Protein AF-A0A6C0L5I6-F1 (afdb_monomer_lite)

pLDDT: mean 78.49, std 14.62, range [40.97, 95.94]

Structure (mmCIF, N/CA/C/O backbone):
data_AF-A0A6C0L5I6-F1
#
_entry.id   AF-A0A6C0L5I6-F1
#
loop_
_atom_site.group_PDB
_atom_site.id
_atom_site.type_symbol
_atom_site.label_atom_id
_atom_site.label_alt_id
_atom_site.label_comp_id
_atom_site.label_asym_id
_atom_site.label_entity_id
_atom_site.label_seq_id
_atom_site.pdbx_PDB_ins_code
_atom_site.Cartn_x
_atom_site.Cartn_y
_atom_site.Cartn_z
_atom_site.occupancy
_atom_site.B_iso_or_equiv
_atom_site.auth_seq_id
_atom_site.auth_comp_id
_atom_site.auth_asym_id
_atom_site.auth_atom_id
_atom_site.pdbx_PDB_model_num
ATOM 1 N N . MET A 1 1 ? -29.945 -11.644 37.755 1.00 52.50 1 MET A N 1
ATOM 2 C CA . MET A 1 1 ? -31.156 -10.795 37.799 1.00 52.50 1 MET A CA 1
ATOM 3 C C . MET A 1 1 ? -31.645 -10.655 36.370 1.00 52.50 1 MET A C 1
ATOM 5 O O . MET A 1 1 ? -30.795 -10.600 35.493 1.00 52.50 1 MET A O 1
ATOM 9 N N . SER A 1 2 ? -32.953 -10.769 36.115 1.00 67.75 2 SER A N 1
ATOM 10 C CA . SER A 1 2 ? -33.465 -10.783 34.739 1.00 67.75 2 SER A CA 1
ATOM 11 C C . SER A 1 2 ? -33.362 -9.397 34.100 1.00 67.75 2 SER A C 1
ATOM 13 O O . SER A 1 2 ? -33.550 -8.386 34.772 1.00 67.75 2 SER A O 1
ATOM 15 N N . GLU A 1 3 ? -33.118 -9.370 32.792 1.00 65.00 3 GLU A N 1
ATOM 16 C CA . GLU A 1 3 ? -33.099 -8.178 31.926 1.00 65.00 3 GLU A CA 1
ATOM 17 C C . GLU A 1 3 ? -34.337 -7.281 32.127 1.00 65.00 3 GLU A C 1
ATOM 19 O O . GLU A 1 3 ? -34.263 -6.058 32.077 1.00 65.00 3 GLU A O 1
ATOM 24 N N . VAL A 1 4 ? -35.475 -7.899 32.458 1.00 64.62 4 VAL A N 1
ATOM 25 C CA . VAL A 1 4 ? -36.751 -7.232 32.749 1.00 64.62 4 VAL A CA 1
ATOM 26 C C . VAL A 1 4 ? -36.692 -6.394 34.031 1.00 64.62 4 VAL A C 1
ATOM 28 O O . VAL A 1 4 ? -37.271 -5.310 34.078 1.00 64.62 4 VAL A O 1
ATOM 31 N N . MET A 1 5 ? -35.990 -6.859 35.071 1.00 60.91 5 MET A N 1
ATOM 32 C CA . MET A 1 5 ? -35.799 -6.068 36.292 1.00 60.91 5 MET A CA 1
ATOM 33 C C . MET A 1 5 ? -34.830 -4.908 36.069 1.00 60.91 5 MET A C 1
ATOM 35 O O . MET A 1 5 ? -35.069 -3.818 36.582 1.00 60.91 5 MET A O 1
ATOM 39 N N . ASP A 1 6 ? -33.793 -5.103 35.257 1.00 63.41 6 ASP A N 1
ATOM 40 C CA . ASP A 1 6 ? -32.852 -4.034 34.917 1.00 63.41 6 ASP A CA 1
ATOM 41 C C . ASP A 1 6 ? -33.535 -2.916 34.110 1.00 63.41 6 ASP A C 1
ATOM 43 O O . ASP A 1 6 ? -33.369 -1.736 34.424 1.00 63.41 6 ASP A O 1
ATOM 47 N N . GLN A 1 7 ? -34.369 -3.276 33.128 1.00 66.88 7 GLN A N 1
ATOM 48 C CA . GLN A 1 7 ? -35.156 -2.328 32.331 1.00 66.88 7 GLN A CA 1
ATOM 49 C C . GLN A 1 7 ? -36.139 -1.527 33.204 1.00 66.88 7 GLN A C 1
ATOM 51 O O . GLN A 1 7 ? -36.310 -0.321 33.020 1.00 66.88 7 GLN A O 1
ATOM 56 N N . ALA A 1 8 ? -36.769 -2.190 34.181 1.00 65.44 8 ALA A N 1
ATOM 57 C CA . ALA A 1 8 ? -37.710 -1.567 35.109 1.00 65.44 8 ALA A CA 1
ATOM 58 C C . ALA A 1 8 ? -37.029 -0.586 36.081 1.00 65.44 8 ALA A C 1
ATOM 60 O O . ALA A 1 8 ? -37.620 0.433 36.435 1.00 65.44 8 ALA A O 1
ATOM 61 N N . VAL A 1 9 ? -35.785 -0.860 36.489 1.00 65.56 9 VAL A N 1
ATOM 62 C CA . VAL A 1 9 ? -34.989 0.045 37.336 1.00 65.56 9 VAL A CA 1
ATOM 63 C C . VAL A 1 9 ? -34.511 1.273 36.553 1.00 65.56 9 VAL A C 1
ATOM 65 O O . VAL A 1 9 ? -34.502 2.370 37.106 1.00 65.56 9 VAL A O 1
ATOM 68 N N . ILE A 1 10 ? -34.177 1.118 35.267 1.00 69.56 10 ILE A N 1
ATOM 69 C CA . ILE A 1 10 ? -33.781 2.229 34.380 1.00 69.56 10 ILE A CA 1
ATOM 70 C C . ILE A 1 10 ? -34.978 3.124 34.016 1.00 69.56 10 ILE A C 1
ATOM 72 O O . ILE A 1 10 ? -34.831 4.339 33.925 1.00 69.56 10 ILE A O 1
ATOM 76 N N . GLY A 1 11 ? -36.165 2.541 33.822 1.00 71.50 11 GLY A N 1
ATOM 77 C CA . GLY A 1 11 ? -37.394 3.277 33.497 1.00 71.50 11 GLY A CA 1
ATOM 78 C C . GLY A 1 11 ? -38.124 3.884 34.700 1.00 71.50 11 GLY A C 1
ATOM 79 O O . GLY A 1 11 ? -39.122 4.582 34.516 1.00 71.50 11 GLY A O 1
ATOM 80 N N . MET A 1 12 ? -37.670 3.614 35.928 1.00 70.56 12 MET A N 1
ATOM 81 C CA . MET A 1 12 ? -38.301 4.136 37.139 1.00 70.56 12 MET A CA 1
ATOM 82 C C . MET A 1 12 ? -37.990 5.629 37.339 1.00 70.56 12 MET A C 1
ATOM 84 O O . MET A 1 12 ? -36.844 6.040 37.153 1.00 70.56 12 MET A O 1
ATOM 88 N N . PRO A 1 13 ? -38.962 6.450 37.789 1.00 72.69 13 PRO A N 1
ATOM 89 C CA . PRO A 1 13 ? -38.694 7.836 38.151 1.00 72.69 13 PRO A CA 1
ATOM 90 C C . PRO A 1 13 ? -37.599 7.906 39.219 1.00 72.69 13 PRO A C 1
ATOM 92 O O . PRO A 1 13 ? -37.653 7.183 40.217 1.00 72.69 13 PRO A O 1
ATOM 95 N N . TYR A 1 14 ? -36.633 8.804 39.026 1.00 70.75 14 TYR A N 1
ATOM 96 C CA . TYR A 1 14 ? -35.467 8.984 39.900 1.00 70.75 14 TYR A CA 1
ATOM 97 C C . TYR A 1 14 ? -35.835 9.092 41.391 1.00 70.75 14 TYR A C 1
ATOM 99 O O . TYR A 1 14 ? -35.176 8.509 42.250 1.00 70.75 14 TYR A O 1
ATOM 107 N N . GLU A 1 15 ? -36.943 9.767 41.699 1.00 68.88 15 GLU A N 1
ATOM 108 C CA . GLU A 1 15 ? -37.454 9.921 43.065 1.00 68.88 15 GLU A CA 1
ATOM 109 C C . GLU A 1 15 ? -37.870 8.585 43.704 1.00 68.88 15 GLU A C 1
ATOM 111 O O . GLU A 1 15 ? -37.613 8.349 44.885 1.00 68.88 15 GLU A O 1
ATOM 116 N N . MET A 1 16 ? -38.443 7.667 42.920 1.00 66.12 16 MET A N 1
ATOM 117 C CA . MET A 1 16 ? -38.904 6.357 43.390 1.00 66.12 16 MET A CA 1
ATOM 118 C C . MET A 1 16 ? -37.743 5.361 43.536 1.00 66.12 16 MET A C 1
ATOM 120 O O . MET A 1 16 ? -37.726 4.554 44.467 1.00 66.12 16 MET A O 1
ATOM 124 N N . ALA A 1 17 ? -36.717 5.476 42.686 1.00 70.88 17 ALA A N 1
ATOM 125 C CA . ALA A 1 17 ? -35.476 4.706 42.792 1.00 70.88 17 ALA A CA 1
ATOM 126 C C . ALA A 1 17 ? -34.638 5.074 44.036 1.00 70.88 17 ALA A C 1
ATOM 128 O O . ALA A 1 17 ? -33.853 4.259 44.521 1.00 70.88 17 ALA A O 1
ATOM 129 N N . LEU A 1 18 ? -34.817 6.280 44.589 1.00 72.94 18 LEU A N 1
ATOM 130 C CA . LEU A 1 18 ? -34.071 6.778 45.751 1.00 72.94 18 LEU A CA 1
ATOM 131 C C . LEU A 1 18 ? -34.837 6.736 47.079 1.00 72.94 18 LEU A C 1
ATOM 133 O O . LEU A 1 18 ? -34.239 7.042 48.119 1.00 72.94 18 LEU A O 1
ATOM 137 N N . GLY A 1 19 ? -36.118 6.353 47.052 1.00 79.94 19 GLY A N 1
ATOM 138 C CA . GLY A 1 19 ? -37.021 6.361 48.207 1.00 79.94 19 GLY A CA 1
ATOM 139 C C . GLY A 1 19 ? -36.672 5.361 49.315 1.00 79.94 19 GLY A C 1
ATOM 140 O O . GLY A 1 19 ? -37.113 5.527 50.449 1.00 79.94 19 GLY A O 1
ATOM 141 N N . CYS A 1 20 ? -35.842 4.352 49.031 1.00 81.62 20 CYS A N 1
ATOM 142 C CA . CYS A 1 20 ? -35.284 3.448 50.036 1.00 81.62 20 CYS A CA 1
ATOM 143 C C . CYS A 1 20 ? -33.806 3.127 49.744 1.00 81.62 20 CYS A C 1
ATOM 145 O O . CYS A 1 20 ? -33.339 3.220 48.606 1.00 81.62 20 CYS A O 1
ATOM 147 N N . GLU A 1 21 ? -33.046 2.753 50.779 1.00 82.50 21 GLU A N 1
ATOM 148 C CA . GLU A 1 21 ? -31.597 2.513 50.666 1.00 82.50 21 GLU A CA 1
ATOM 149 C C . GLU A 1 21 ? -31.239 1.380 49.694 1.00 82.50 21 GLU A C 1
ATOM 151 O O . GLU A 1 21 ? -30.241 1.472 48.977 1.00 82.50 21 GLU A O 1
ATOM 156 N N . VAL A 1 22 ? -32.055 0.322 49.640 1.00 80.62 22 VAL A N 1
ATOM 157 C CA . VAL A 1 22 ? -31.812 -0.836 48.767 1.00 80.62 22 VAL A CA 1
ATOM 158 C C . VAL A 1 22 ? -31.932 -0.438 47.295 1.00 80.62 22 VAL A C 1
ATOM 160 O O . VAL A 1 22 ? -31.012 -0.703 46.521 1.00 80.62 22 VAL A O 1
ATOM 163 N N . SER A 1 23 ? -33.004 0.268 46.923 1.00 79.06 23 SER A N 1
ATOM 164 C CA . SER A 1 23 ? -33.210 0.756 45.554 1.00 79.06 23 SER A CA 1
ATOM 165 C C . SER A 1 23 ? -32.120 1.740 45.130 1.00 79.06 23 SER A C 1
ATOM 167 O O . SER A 1 23 ? -31.576 1.623 44.033 1.00 79.06 23 SER A O 1
ATOM 169 N N . ARG A 1 24 ? -31.697 2.631 46.038 1.00 82.81 24 ARG A N 1
ATOM 170 C CA . ARG A 1 24 ? -30.599 3.575 45.795 1.00 82.81 24 ARG A CA 1
ATOM 171 C C . ARG A 1 24 ? -29.295 2.853 45.462 1.00 82.81 24 ARG A C 1
ATOM 173 O O . ARG A 1 24 ? -28.607 3.206 44.506 1.00 82.81 24 ARG A O 1
ATOM 180 N N . ARG A 1 25 ? -28.955 1.821 46.237 1.00 81.88 25 ARG A N 1
ATOM 181 C CA . ARG A 1 25 ? -27.724 1.043 46.045 1.00 81.88 25 ARG A CA 1
ATOM 182 C C . ARG A 1 25 ? -27.748 0.253 44.737 1.00 81.88 25 ARG A C 1
ATOM 184 O O . ARG A 1 25 ? -26.729 0.200 44.051 1.00 81.88 25 ARG A O 1
ATOM 191 N N . GLN A 1 26 ? -28.898 -0.313 44.373 1.00 79.31 26 GLN A N 1
ATOM 192 C CA . GLN A 1 26 ? -29.076 -1.009 43.096 1.00 79.31 26 GLN A CA 1
ATOM 193 C C . GLN A 1 26 ? -28.955 -0.056 41.903 1.00 79.31 26 GLN A C 1
ATOM 195 O O . GLN A 1 26 ? -28.241 -0.367 40.951 1.00 79.31 26 GLN A O 1
ATOM 200 N N . TYR A 1 27 ? -29.560 1.131 41.989 1.00 82.25 27 TYR A N 1
ATOM 201 C CA . TYR A 1 27 ? -29.472 2.150 40.947 1.00 82.25 27 TYR A CA 1
ATOM 202 C C . TYR A 1 27 ? -28.025 2.607 40.714 1.00 82.25 27 TYR A C 1
ATOM 204 O O . TYR A 1 27 ? -27.543 2.574 39.584 1.00 82.25 27 TYR A O 1
ATOM 212 N N . TYR A 1 28 ? -27.284 2.944 41.779 1.00 83.75 28 TYR A N 1
ATOM 213 C CA . TYR A 1 28 ? -25.866 3.309 41.656 1.00 83.75 28 TYR A CA 1
ATOM 214 C C . TYR A 1 28 ? -24.998 2.160 41.143 1.00 83.75 28 TYR A C 1
ATOM 216 O O . TYR A 1 28 ? -24.125 2.381 40.307 1.00 83.75 28 TYR A O 1
ATOM 224 N N . SER A 1 29 ? -25.241 0.930 41.603 1.00 84.50 29 SER A N 1
ATOM 225 C CA . SER A 1 29 ? -24.521 -0.243 41.101 1.00 84.50 29 SER A CA 1
ATOM 226 C C . SER A 1 29 ? -24.728 -0.423 39.598 1.00 84.50 29 SER A C 1
ATOM 228 O O . SER A 1 29 ? -23.776 -0.745 38.889 1.00 84.50 29 SER A O 1
ATOM 230 N N . ARG A 1 30 ? -25.949 -0.200 39.097 1.00 82.12 30 ARG A N 1
ATOM 231 C CA . ARG A 1 30 ? -26.253 -0.340 37.670 1.00 82.12 30 ARG A CA 1
ATOM 232 C C . ARG A 1 30 ? -25.731 0.832 36.847 1.00 82.12 30 ARG A C 1
ATOM 234 O O . ARG A 1 30 ? -25.149 0.596 35.797 1.00 82.12 30 ARG A O 1
ATOM 241 N N . ALA A 1 31 ? -25.859 2.063 37.339 1.00 83.81 31 ALA A N 1
ATOM 242 C CA . ALA A 1 31 ? -25.277 3.242 36.702 1.00 83.81 31 ALA A CA 1
ATOM 243 C C . ALA A 1 31 ? -23.753 3.098 36.549 1.00 83.81 31 ALA A C 1
ATOM 245 O O . ALA A 1 31 ? -23.219 3.332 35.469 1.00 83.81 31 ALA A O 1
ATOM 246 N N . ASN A 1 32 ? -23.066 2.617 37.590 1.00 85.81 32 ASN A N 1
ATOM 247 C CA . ASN A 1 32 ? -21.631 2.336 37.533 1.00 85.81 32 ASN A CA 1
ATOM 248 C C . ASN A 1 32 ? -21.297 1.202 36.553 1.00 85.81 32 ASN A C 1
ATOM 250 O O . ASN A 1 32 ? -20.294 1.290 35.852 1.00 85.81 32 ASN A O 1
ATOM 254 N N . ALA A 1 33 ? -22.137 0.166 36.466 1.00 87.38 33 ALA A N 1
ATOM 255 C CA . ALA A 1 33 ? -21.961 -0.903 35.485 1.00 87.38 33 ALA A CA 1
ATOM 256 C C . ALA A 1 33 ? -22.101 -0.387 34.041 1.00 87.38 33 ALA A C 1
ATOM 258 O O . ALA A 1 33 ? -21.254 -0.685 33.208 1.00 87.38 33 ALA A O 1
ATOM 259 N N . VAL A 1 34 ? -23.105 0.449 33.757 1.00 86.12 34 VAL A N 1
ATOM 260 C CA . VAL A 1 34 ? -23.308 1.049 32.426 1.00 86.12 34 VAL A CA 1
ATOM 261 C C . VAL A 1 34 ? -22.169 2.006 32.063 1.00 86.12 34 VAL A C 1
ATOM 263 O O . VAL A 1 34 ? -21.711 2.015 30.923 1.00 86.12 34 VAL A O 1
ATOM 266 N N . LEU A 1 35 ? -21.668 2.789 33.024 1.00 88.06 35 LEU A N 1
ATOM 267 C CA . LEU A 1 35 ? -20.487 3.631 32.812 1.00 88.06 35 LEU A CA 1
ATOM 268 C C . LEU A 1 35 ? -19.246 2.786 32.491 1.00 88.06 35 LEU A C 1
ATOM 270 O O . LEU A 1 35 ? -18.532 3.103 31.544 1.00 88.06 35 LEU A O 1
ATOM 274 N N . ALA A 1 36 ? -19.033 1.679 33.207 1.00 91.38 36 ALA A N 1
ATOM 275 C CA . ALA A 1 36 ? -17.929 0.762 32.934 1.00 91.38 36 ALA A CA 1
ATOM 276 C C . ALA A 1 36 ? -18.059 0.076 31.560 1.00 91.38 36 ALA A C 1
ATOM 278 O O . ALA A 1 36 ? -17.069 -0.061 30.844 1.00 91.38 36 ALA A O 1
ATOM 279 N N . GLU A 1 37 ? -19.269 -0.323 31.161 1.00 92.31 37 GLU A N 1
ATOM 280 C CA . GLU A 1 37 ? -19.546 -0.877 29.830 1.00 92.31 37 GLU A CA 1
ATOM 281 C C . GLU A 1 37 ? -19.284 0.155 28.726 1.00 92.31 37 GLU A C 1
ATOM 283 O O . GLU A 1 37 ? -18.642 -0.169 27.726 1.00 92.31 37 GLU A O 1
ATOM 288 N N . ARG A 1 38 ? -19.705 1.411 28.921 1.00 92.56 38 ARG A N 1
ATOM 289 C CA . ARG A 1 38 ? -19.405 2.519 28.004 1.00 92.56 38 ARG A CA 1
ATOM 290 C C . ARG A 1 38 ? -17.900 2.726 27.866 1.00 92.56 38 ARG A C 1
ATOM 292 O O . ARG A 1 38 ? -17.417 2.849 26.746 1.00 92.56 38 ARG A O 1
ATOM 299 N N . ASP A 1 39 ? -17.166 2.751 28.973 1.00 95.31 39 ASP A N 1
ATOM 300 C CA . ASP A 1 39 ? -15.716 2.967 28.956 1.00 95.31 39 ASP A CA 1
ATOM 301 C C . ASP A 1 39 ? -14.988 1.797 28.280 1.00 95.31 39 ASP A C 1
ATOM 303 O O . ASP A 1 39 ? -14.069 2.004 27.486 1.00 95.31 39 ASP A O 1
ATOM 307 N N . ALA A 1 40 ? -15.455 0.566 28.500 1.00 94.62 40 ALA A N 1
ATOM 308 C CA . ALA A 1 40 ? -14.949 -0.613 27.806 1.00 94.62 40 ALA A CA 1
ATOM 309 C C . ALA A 1 40 ? -15.252 -0.582 26.297 1.00 94.62 40 ALA A C 1
ATOM 311 O O . ALA A 1 40 ? -14.410 -0.979 25.490 1.00 94.62 40 ALA A O 1
ATOM 312 N N . LEU A 1 41 ? -16.437 -0.114 25.893 1.00 94.19 41 LEU A N 1
ATOM 313 C CA . LEU A 1 41 ? -16.796 0.062 24.483 1.00 94.19 41 LEU A CA 1
ATOM 314 C C . LEU A 1 41 ? -15.985 1.183 23.828 1.00 94.19 41 LEU A C 1
ATOM 316 O O . LEU A 1 41 ? -15.493 0.993 22.720 1.00 94.19 41 LEU A O 1
ATOM 320 N N . ALA A 1 42 ? -15.780 2.305 24.518 1.00 95.44 42 ALA A N 1
ATOM 321 C CA . ALA A 1 42 ? -14.937 3.398 24.046 1.00 95.44 42 ALA A CA 1
ATOM 322 C C . ALA A 1 42 ? -13.483 2.940 23.845 1.00 95.44 42 ALA A C 1
ATOM 324 O O . ALA A 1 42 ? -12.884 3.234 22.813 1.00 95.44 42 ALA 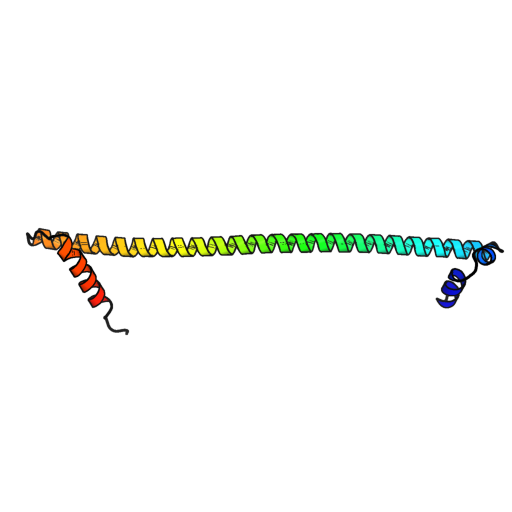A O 1
ATOM 325 N N . ALA A 1 43 ? -12.940 2.143 24.772 1.00 95.94 43 ALA A N 1
ATOM 326 C CA . ALA A 1 43 ? -11.614 1.550 24.619 1.00 95.94 43 ALA A CA 1
ATOM 327 C C . ALA A 1 43 ? -11.533 0.604 23.406 1.00 95.94 43 ALA A C 1
ATOM 329 O O . ALA A 1 43 ? -10.558 0.641 22.659 1.00 95.94 43 ALA A O 1
ATOM 330 N N . LYS A 1 44 ? -12.567 -0.217 23.172 1.00 94.75 44 LYS A N 1
ATOM 331 C CA . LYS A 1 44 ? -12.634 -1.092 21.989 1.00 94.75 44 LYS A CA 1
ATOM 332 C C . LYS A 1 44 ? -12.712 -0.300 20.686 1.00 94.75 44 LYS A C 1
ATOM 334 O O . LYS A 1 44 ? -12.046 -0.676 19.728 1.00 94.75 44 LYS A O 1
ATOM 339 N N . LEU A 1 45 ? -13.496 0.778 20.648 1.00 94.25 45 LEU A N 1
ATOM 340 C CA . LEU A 1 45 ? -13.574 1.658 19.481 1.00 94.25 45 LEU A CA 1
ATOM 341 C C . LEU A 1 45 ? -12.214 2.288 19.180 1.00 94.25 45 LEU A C 1
ATOM 343 O O . LEU A 1 45 ? -11.744 2.162 18.057 1.00 94.25 45 LEU A O 1
ATOM 347 N N . ALA A 1 46 ? -11.532 2.830 20.191 1.00 95.50 46 ALA A N 1
ATOM 348 C CA . ALA A 1 46 ? -10.196 3.397 20.020 1.00 95.50 46 ALA A CA 1
ATOM 349 C C . ALA A 1 46 ? -9.182 2.368 19.479 1.00 95.50 46 ALA A C 1
ATOM 351 O O . ALA A 1 46 ? -8.375 2.685 18.609 1.00 95.50 46 ALA A O 1
ATOM 352 N N . MET A 1 47 ? -9.239 1.115 19.949 1.00 93.94 47 MET A N 1
ATOM 353 C CA . MET A 1 47 ? -8.388 0.039 19.421 1.00 93.94 47 MET A CA 1
ATOM 354 C C . MET A 1 47 ? -8.698 -0.296 17.956 1.00 93.94 47 MET A C 1
ATOM 356 O O . MET A 1 47 ? -7.781 -0.557 17.180 1.00 93.94 47 MET A O 1
ATOM 360 N N . LEU A 1 48 ? -9.977 -0.315 17.573 1.00 94.69 48 LEU A N 1
ATOM 361 C CA . LEU A 1 48 ? -10.386 -0.588 16.195 1.00 94.69 48 LEU A CA 1
ATOM 362 C C . LEU A 1 48 ? -10.021 0.561 15.252 1.00 94.69 48 LEU A C 1
ATOM 364 O O . LEU A 1 48 ? -9.591 0.302 14.133 1.00 94.69 48 LEU A O 1
ATOM 368 N N . GLU A 1 49 ? -10.150 1.807 15.701 1.00 93.62 49 GLU A N 1
ATOM 369 C CA . GLU A 1 49 ? -9.749 2.994 14.943 1.00 93.62 49 GLU A CA 1
ATOM 370 C C . GLU A 1 49 ? -8.234 3.029 14.710 1.00 93.62 49 GLU A C 1
ATOM 372 O O . GLU A 1 49 ? -7.797 3.256 13.585 1.00 93.62 49 GLU A O 1
ATOM 377 N N . ASP A 1 50 ? -7.425 2.719 15.728 1.00 92.75 50 ASP A N 1
ATOM 378 C CA . ASP A 1 50 ? -5.969 2.599 15.575 1.00 92.75 50 ASP A CA 1
ATOM 379 C C . ASP A 1 50 ? -5.586 1.460 14.611 1.00 92.75 50 ASP A C 1
ATOM 381 O O . ASP A 1 50 ? -4.714 1.618 13.753 1.00 92.75 50 ASP A O 1
ATOM 385 N N . ALA A 1 51 ? -6.276 0.318 14.689 1.00 92.25 51 ALA A N 1
ATOM 386 C CA . ALA A 1 51 ? -6.078 -0.781 13.747 1.00 92.25 51 ALA A CA 1
ATOM 387 C C . ALA A 1 51 ? -6.476 -0.399 12.308 1.00 92.25 51 ALA A C 1
ATOM 389 O O . ALA A 1 51 ? -5.768 -0.755 11.363 1.00 92.25 51 ALA A O 1
ATOM 390 N N . ALA A 1 52 ? -7.571 0.347 12.133 1.00 91.81 52 ALA A N 1
ATOM 391 C CA . ALA A 1 52 ? -8.012 0.848 10.834 1.00 91.81 52 ALA A CA 1
ATOM 392 C C . ALA A 1 52 ? -7.011 1.856 10.250 1.00 91.81 52 ALA A C 1
ATOM 394 O O . ALA A 1 52 ? -6.593 1.696 9.105 1.00 91.81 52 ALA A O 1
ATOM 395 N N . ALA A 1 53 ? -6.535 2.809 11.056 1.00 92.88 53 ALA A N 1
ATOM 396 C CA . ALA A 1 53 ? -5.530 3.789 10.646 1.00 92.88 53 ALA A CA 1
ATOM 397 C C . ALA A 1 53 ? -4.224 3.120 10.186 1.00 92.88 53 ALA A C 1
ATOM 399 O O . ALA A 1 53 ? -3.643 3.504 9.170 1.00 92.88 53 ALA A O 1
ATOM 400 N N . LYS A 1 54 ? -3.783 2.067 10.887 1.00 91.44 54 LYS A N 1
ATOM 401 C CA . LYS A 1 54 ? -2.630 1.251 10.470 1.00 91.44 54 LYS A CA 1
ATOM 402 C C . LYS A 1 54 ? -2.883 0.523 9.147 1.00 91.44 54 LYS A C 1
ATOM 404 O O . LYS A 1 5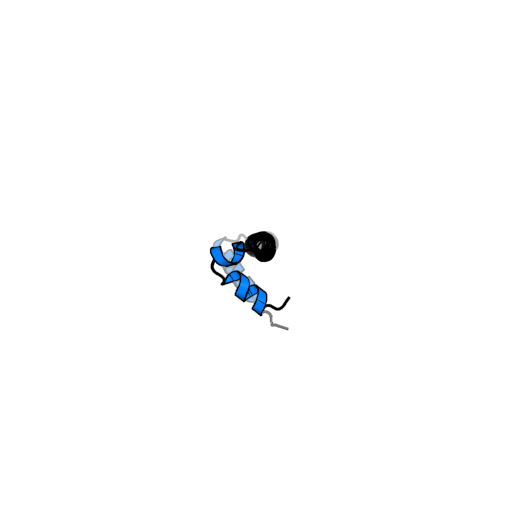4 ? -1.976 0.438 8.321 1.00 91.44 54 LYS A O 1
ATOM 409 N N . GLY A 1 55 ? -4.099 0.020 8.933 1.00 88.81 55 GLY A N 1
ATOM 410 C CA . GLY A 1 55 ? -4.505 -0.611 7.676 1.00 88.81 55 GLY A CA 1
ATOM 411 C C . GLY A 1 55 ? -4.506 0.359 6.493 1.00 88.81 55 GLY A C 1
ATOM 412 O O . GLY A 1 55 ? -3.988 0.023 5.429 1.00 88.81 55 GLY A O 1
ATOM 413 N N . ASP A 1 56 ? -5.026 1.570 6.680 1.00 90.50 56 ASP A N 1
ATOM 414 C CA . ASP A 1 56 ? -5.055 2.602 5.639 1.00 90.50 56 ASP A CA 1
ATOM 415 C C . ASP A 1 56 ? -3.649 3.117 5.307 1.00 90.50 56 ASP A C 1
ATOM 417 O O . ASP A 1 56 ? -3.309 3.257 4.131 1.00 90.50 56 ASP A O 1
ATOM 421 N N . ALA A 1 57 ? -2.788 3.291 6.316 1.00 88.88 57 ALA A N 1
ATOM 422 C CA . ALA A 1 57 ? -1.382 3.633 6.108 1.00 88.88 57 ALA A CA 1
ATOM 423 C C . ALA A 1 57 ? -0.643 2.561 5.287 1.00 88.88 57 ALA A C 1
ATOM 425 O O . ALA A 1 57 ? 0.102 2.894 4.366 1.00 88.88 57 ALA A O 1
ATOM 426 N N . ALA A 1 58 ? -0.878 1.276 5.577 1.00 87.81 58 ALA A N 1
ATOM 427 C CA . ALA A 1 58 ? -0.295 0.180 4.806 1.00 87.81 58 ALA A CA 1
ATOM 428 C C . ALA A 1 58 ? -0.781 0.187 3.347 1.00 87.81 58 ALA A C 1
ATOM 430 O O . ALA A 1 58 ? 0.030 0.049 2.436 1.00 87.81 58 ALA A O 1
ATOM 431 N N . ARG A 1 59 ? -2.079 0.416 3.103 1.00 85.50 59 ARG A N 1
ATOM 432 C CA . ARG A 1 59 ? -2.620 0.522 1.735 1.00 85.50 59 ARG A CA 1
ATOM 433 C C . ARG A 1 59 ? -2.022 1.693 0.966 1.00 85.50 59 ARG A C 1
ATOM 435 O O . ARG A 1 59 ? -1.686 1.533 -0.202 1.00 85.50 59 ARG A O 1
ATOM 442 N N . GLN A 1 60 ? -1.876 2.849 1.610 1.00 90.12 60 GLN A N 1
ATOM 443 C CA . GLN A 1 60 ? -1.276 4.021 0.978 1.00 90.12 60 GLN A CA 1
ATOM 444 C C . GLN A 1 60 ? 0.188 3.765 0.597 1.00 90.12 60 GLN A C 1
ATOM 446 O O . GLN A 1 60 ? 0.607 4.136 -0.497 1.00 90.12 60 GLN A O 1
ATOM 451 N N . GLN A 1 61 ? 0.950 3.091 1.464 1.00 90.50 61 GLN A N 1
ATOM 452 C CA . GLN A 1 61 ? 2.326 2.690 1.161 1.00 90.50 61 GLN A CA 1
ATOM 453 C C . GLN A 1 61 ? 2.388 1.693 -0.000 1.00 90.50 61 GLN A C 1
ATOM 455 O O . GLN A 1 61 ? 3.206 1.873 -0.897 1.00 90.50 61 GLN A O 1
ATOM 460 N N . CYS A 1 62 ? 1.507 0.686 -0.027 1.00 84.50 62 CYS A N 1
ATOM 461 C CA . CYS A 1 62 ? 1.433 -0.259 -1.143 1.00 84.50 62 CYS A CA 1
ATOM 462 C C . CYS A 1 62 ? 1.120 0.445 -2.470 1.00 84.50 62 CYS A C 1
ATOM 464 O O . CYS A 1 62 ? 1.804 0.183 -3.451 1.00 84.50 62 CYS A O 1
ATOM 466 N N . GLY A 1 63 ? 0.167 1.382 -2.488 1.00 87.12 63 GLY A N 1
ATOM 467 C CA . GLY A 1 63 ? -0.138 2.158 -3.694 1.00 87.12 63 GLY A CA 1
ATOM 468 C C . GLY A 1 63 ? 1.047 3.001 -4.184 1.00 87.12 63 GLY A C 1
ATOM 469 O O . GLY A 1 63 ? 1.288 3.076 -5.384 1.00 87.12 63 GLY A O 1
ATOM 470 N N . GLY A 1 64 ? 1.830 3.585 -3.268 1.00 87.69 64 GLY A N 1
ATOM 471 C CA . GLY A 1 64 ? 3.064 4.298 -3.621 1.00 87.69 64 GLY A CA 1
ATOM 472 C C . GLY A 1 64 ? 4.131 3.378 -4.224 1.00 87.69 64 GLY A C 1
ATOM 473 O O . GLY A 1 64 ? 4.705 3.696 -5.260 1.00 87.69 64 GLY A O 1
ATOM 474 N N . MET A 1 65 ? 4.343 2.203 -3.626 1.00 84.56 65 MET A N 1
ATOM 475 C CA . MET A 1 65 ? 5.293 1.209 -4.141 1.00 84.56 65 MET A CA 1
ATOM 476 C C . MET A 1 65 ? 4.872 0.642 -5.504 1.00 84.56 65 MET A C 1
ATOM 478 O O . MET A 1 65 ? 5.724 0.373 -6.345 1.00 84.56 65 MET A O 1
ATOM 482 N N . GLU A 1 66 ? 3.573 0.443 -5.741 1.00 86.69 66 GLU A N 1
ATOM 483 C CA . GLU A 1 66 ? 3.056 -0.015 -7.037 1.00 86.69 66 GLU A CA 1
ATOM 484 C C . GLU A 1 66 ? 3.355 0.995 -8.151 1.00 86.69 66 GLU A C 1
ATOM 486 O O . GLU A 1 66 ? 3.823 0.590 -9.216 1.00 86.69 66 GLU A O 1
ATOM 491 N N . MET A 1 67 ? 3.183 2.293 -7.881 1.00 88.12 67 MET A N 1
ATOM 492 C CA . MET A 1 67 ? 3.560 3.352 -8.822 1.00 88.12 67 MET A CA 1
ATOM 493 C C . MET A 1 67 ? 5.064 3.358 -9.115 1.00 88.12 67 MET A C 1
ATOM 495 O O . MET A 1 67 ? 5.450 3.385 -10.280 1.00 88.12 67 MET A O 1
ATOM 499 N N . GLU A 1 68 ? 5.914 3.260 -8.087 1.00 92.00 68 GLU A N 1
ATOM 500 C CA . GLU A 1 68 ? 7.372 3.177 -8.275 1.00 92.00 68 GLU A CA 1
ATOM 501 C C . GLU A 1 68 ? 7.764 1.959 -9.128 1.00 92.00 68 GLU A C 1
ATOM 503 O O . GLU A 1 68 ? 8.632 2.040 -9.996 1.00 92.00 68 GLU A O 1
ATOM 508 N N . ILE A 1 69 ? 7.106 0.813 -8.924 1.00 92.25 69 ILE A N 1
ATOM 509 C CA . ILE A 1 69 ? 7.341 -0.390 -9.731 1.00 92.25 69 ILE A CA 1
ATOM 510 C C . ILE A 1 69 ? 6.933 -0.165 -11.190 1.00 92.25 69 ILE A C 1
ATOM 512 O O . ILE A 1 69 ? 7.620 -0.652 -12.090 1.00 92.25 69 ILE A O 1
ATOM 516 N N . GLU A 1 70 ? 5.815 0.513 -11.443 1.00 91.88 70 GLU A N 1
ATOM 517 C CA . GLU A 1 70 ? 5.374 0.832 -12.802 1.00 91.88 70 GLU A CA 1
ATOM 518 C C . GLU A 1 70 ? 6.331 1.798 -13.504 1.00 91.88 70 GLU A C 1
ATOM 520 O O . GLU A 1 70 ? 6.718 1.526 -14.643 1.00 91.88 70 GLU A O 1
ATOM 525 N N . GLU A 1 71 ? 6.789 2.848 -12.820 1.00 93.19 71 GLU A N 1
ATOM 526 C CA . GLU A 1 71 ? 7.796 3.781 -13.340 1.00 93.19 71 GLU A CA 1
ATOM 527 C C . GLU A 1 71 ? 9.104 3.055 -13.676 1.00 93.19 71 GLU A C 1
ATOM 529 O O . GLU A 1 71 ? 9.570 3.109 -14.815 1.00 93.19 71 GLU A O 1
ATOM 534 N N . LEU A 1 72 ? 9.640 2.257 -12.749 1.00 94.38 72 LEU A N 1
ATOM 535 C CA . LEU A 1 72 ? 10.862 1.479 -12.983 1.00 94.38 72 LEU A CA 1
ATOM 536 C C . LEU A 1 72 ? 10.708 0.469 -14.131 1.00 94.38 72 LEU A C 1
ATOM 538 O O . LEU A 1 72 ? 11.662 0.184 -14.859 1.00 94.38 72 LEU A O 1
ATOM 542 N N . ARG A 1 73 ? 9.513 -0.105 -14.315 1.00 94.38 73 ARG A N 1
ATOM 543 C CA . ARG A 1 73 ? 9.227 -0.993 -15.453 1.00 94.38 73 ARG A CA 1
ATOM 544 C C . ARG A 1 73 ? 9.215 -0.232 -16.775 1.00 94.38 73 ARG A C 1
ATOM 546 O O . ARG A 1 73 ? 9.693 -0.788 -17.765 1.00 94.38 73 ARG A O 1
ATOM 553 N N . ALA A 1 74 ? 8.684 0.989 -16.796 1.00 94.56 74 ALA A N 1
ATOM 554 C CA . ALA A 1 74 ? 8.704 1.849 -17.974 1.00 94.56 74 ALA A CA 1
ATOM 555 C C . ALA A 1 74 ? 10.143 2.247 -18.336 1.00 94.56 74 ALA A C 1
ATOM 557 O O . ALA A 1 74 ? 10.565 2.017 -19.468 1.00 94.56 74 ALA A O 1
ATOM 558 N N . GLU A 1 75 ? 10.935 2.698 -17.361 1.00 94.94 75 GLU A N 1
ATOM 559 C CA . GLU A 1 75 ? 12.353 3.032 -17.559 1.00 94.94 75 GLU A CA 1
ATOM 560 C C . GLU A 1 75 ? 13.161 1.834 -18.082 1.00 94.94 75 GLU A C 1
ATOM 562 O O . GLU A 1 75 ? 13.947 1.951 -19.023 1.00 94.94 75 GLU A O 1
ATOM 567 N N . LEU A 1 76 ? 12.939 0.633 -17.533 1.00 93.75 76 LEU A N 1
ATOM 568 C CA . LEU A 1 76 ? 13.581 -0.585 -18.038 1.00 93.75 76 LEU A CA 1
ATOM 569 C C . LEU A 1 76 ? 13.181 -0.913 -19.480 1.00 93.75 76 LEU A C 1
ATOM 571 O O . LEU A 1 76 ? 13.992 -1.477 -20.219 1.00 93.75 76 LEU A O 1
ATOM 575 N N . ALA A 1 77 ? 11.942 -0.625 -19.881 1.00 95.00 77 ALA A N 1
ATOM 576 C CA . ALA A 1 77 ? 11.495 -0.833 -21.253 1.00 95.00 77 ALA A CA 1
ATOM 577 C C . ALA A 1 77 ? 12.177 0.150 -22.216 1.00 95.00 77 ALA A C 1
ATOM 579 O O . ALA A 1 77 ? 12.642 -0.275 -23.276 1.00 95.00 77 ALA A O 1
ATOM 580 N N . GLU A 1 78 ? 12.307 1.418 -21.822 1.00 95.00 78 GLU A N 1
ATOM 581 C CA . GLU A 1 78 ? 13.023 2.442 -22.590 1.00 95.00 78 GLU A CA 1
ATOM 582 C C . GLU A 1 78 ? 14.503 2.086 -22.755 1.00 95.00 78 GLU A C 1
ATOM 584 O O . GLU A 1 78 ? 14.990 1.972 -23.880 1.00 95.00 78 GLU A O 1
ATOM 589 N N . LEU A 1 79 ? 15.197 1.766 -21.660 1.00 94.88 79 LEU A N 1
ATOM 590 C CA . LEU A 1 79 ? 16.610 1.374 -21.696 1.00 94.88 79 LEU A CA 1
ATOM 591 C C . LEU A 1 79 ? 16.857 0.130 -22.560 1.00 94.88 79 LEU A C 1
ATOM 593 O O . LEU A 1 79 ? 17.873 0.026 -23.249 1.00 94.88 79 LEU A O 1
ATOM 597 N N . ARG A 1 80 ? 15.929 -0.836 -22.554 1.00 94.44 80 ARG A N 1
ATOM 598 C CA . ARG A 1 80 ? 16.009 -2.009 -23.440 1.00 94.44 80 ARG A CA 1
ATOM 599 C C . ARG A 1 80 ? 15.852 -1.625 -24.906 1.00 94.44 80 ARG A C 1
ATOM 601 O O . ARG A 1 80 ? 16.553 -2.190 -25.744 1.00 94.44 80 ARG A O 1
ATOM 608 N N . ALA A 1 81 ? 14.956 -0.692 -25.218 1.00 94.62 81 ALA A N 1
ATOM 609 C CA . ALA A 1 81 ? 14.781 -0.197 -26.577 1.00 94.62 81 ALA A CA 1
ATOM 610 C C . ALA A 1 81 ? 16.038 0.542 -27.064 1.00 94.62 81 ALA A C 1
ATOM 612 O O . ALA A 1 81 ? 16.498 0.289 -28.178 1.00 94.62 81 ALA A O 1
ATOM 613 N N . GLU A 1 82 ? 16.639 1.380 -26.219 1.00 95.06 82 GLU A N 1
ATOM 614 C CA . GLU A 1 82 ? 17.904 2.060 -26.520 1.00 95.06 82 GLU A CA 1
ATOM 615 C C . GLU A 1 82 ? 19.050 1.071 -26.752 1.00 95.06 82 GLU A C 1
ATOM 617 O O . GLU A 1 82 ? 19.776 1.178 -27.741 1.00 95.06 82 GLU A O 1
ATOM 622 N N . ALA A 1 83 ? 19.189 0.060 -25.890 1.00 94.56 83 ALA A N 1
ATOM 623 C CA . ALA A 1 83 ? 20.208 -0.974 -26.047 1.00 94.56 83 ALA A CA 1
ATOM 624 C C . ALA A 1 83 ? 20.052 -1.747 -27.368 1.00 94.56 83 ALA A C 1
ATOM 626 O O . ALA A 1 83 ? 21.045 -2.050 -28.033 1.00 94.56 83 ALA A O 1
ATOM 627 N N . GLU A 1 84 ? 18.815 -2.040 -27.774 1.00 94.25 84 GLU A N 1
ATOM 628 C CA . GLU A 1 84 ? 18.531 -2.699 -29.048 1.00 94.25 84 GLU A CA 1
ATOM 629 C C . GLU A 1 84 ? 18.874 -1.801 -30.246 1.00 94.25 84 GLU A C 1
ATOM 631 O O . GLU A 1 84 ? 19.437 -2.279 -31.233 1.00 94.25 84 GLU A O 1
ATOM 636 N N . GLN A 1 85 ? 18.608 -0.494 -30.164 1.00 91.94 85 GLN A N 1
ATOM 637 C CA . GLN A 1 85 ? 19.027 0.449 -31.207 1.00 91.94 85 GLN A CA 1
ATOM 638 C C . GLN A 1 85 ? 20.548 0.533 -31.316 1.00 91.94 85 GLN A C 1
ATOM 640 O O . GLN A 1 85 ? 21.098 0.362 -32.402 1.00 91.94 85 GLN A O 1
ATOM 645 N N . LEU A 1 86 ? 21.246 0.673 -30.188 1.00 93.44 86 LEU A N 1
ATOM 646 C CA . LEU A 1 86 ? 22.709 0.688 -30.164 1.00 93.44 86 LEU A CA 1
ATOM 647 C C . LEU A 1 86 ? 23.306 -0.608 -30.717 1.00 93.44 86 LEU A C 1
ATOM 649 O O . LEU A 1 86 ? 24.344 -0.583 -31.381 1.00 93.44 86 LEU A O 1
ATOM 653 N N . ARG A 1 87 ? 22.653 -1.750 -30.481 1.00 91.69 87 ARG A N 1
ATOM 654 C CA . ARG A 1 87 ? 23.063 -3.027 -31.065 1.00 91.69 87 ARG A CA 1
ATOM 655 C C . ARG A 1 87 ? 22.922 -3.015 -32.586 1.00 91.69 87 ARG A C 1
ATOM 657 O O . ARG A 1 87 ? 23.878 -3.380 -33.273 1.00 91.69 87 ARG A O 1
ATOM 664 N N . LYS A 1 88 ? 21.778 -2.567 -33.108 1.00 89.06 88 LYS A N 1
ATOM 665 C CA . LYS A 1 88 ? 21.546 -2.431 -34.556 1.00 89.06 88 LYS A CA 1
ATOM 666 C C . LYS A 1 88 ? 22.548 -1.481 -35.203 1.00 89.06 88 LYS A C 1
ATOM 668 O O . LYS A 1 88 ? 23.067 -1.790 -36.276 1.00 89.06 88 LYS A O 1
ATOM 673 N N . ASP A 1 89 ? 22.859 -0.370 -34.546 1.00 88.75 89 ASP A N 1
ATOM 674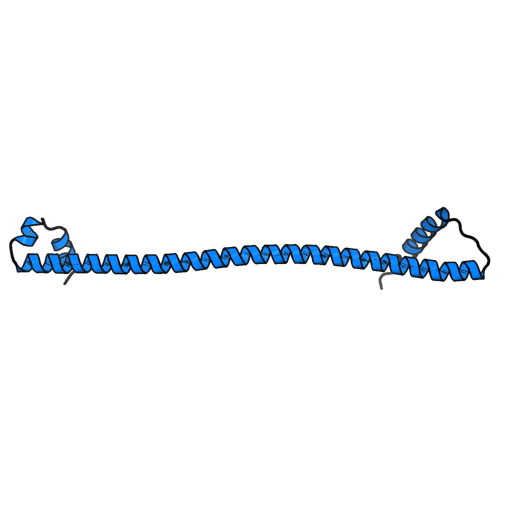 C CA . ASP A 1 89 ? 23.870 0.578 -35.011 1.00 88.75 89 ASP A CA 1
ATOM 675 C C . ASP A 1 89 ? 25.273 -0.036 -34.981 1.00 88.75 89 ASP A C 1
ATOM 677 O O . ASP A 1 89 ? 26.030 0.085 -35.943 1.00 88.75 89 ASP A O 1
ATOM 681 N N . ALA A 1 90 ? 25.625 -0.777 -33.929 1.00 90.56 90 ALA A N 1
ATOM 682 C CA . ALA A 1 90 ? 26.909 -1.468 -33.848 1.00 90.56 90 ALA A CA 1
ATOM 683 C C . ALA A 1 90 ? 27.076 -2.539 -34.941 1.00 90.56 90 ALA A C 1
ATOM 685 O O . ALA A 1 90 ? 28.182 -2.719 -35.455 1.00 90.56 90 ALA A O 1
ATOM 686 N N . GLU A 1 91 ? 26.007 -3.255 -35.294 1.00 85.31 91 GLU A N 1
ATOM 687 C CA . GLU A 1 91 ? 25.983 -4.207 -36.411 1.00 85.31 91 GLU A CA 1
ATOM 688 C C . GLU A 1 91 ? 26.139 -3.487 -37.757 1.00 85.31 91 GLU A C 1
ATOM 690 O O . GLU A 1 91 ? 26.981 -3.879 -38.567 1.00 85.31 91 GLU A O 1
ATOM 695 N N . ARG A 1 92 ? 25.430 -2.370 -37.957 1.00 83.75 92 ARG A N 1
ATOM 696 C CA . ARG A 1 92 ? 25.581 -1.502 -39.135 1.00 83.75 92 ARG A CA 1
ATOM 697 C C . ARG A 1 92 ? 27.016 -0.994 -39.289 1.00 83.75 92 ARG A C 1
ATOM 699 O O . ARG A 1 92 ? 27.585 -1.097 -40.373 1.00 83.75 92 ARG A O 1
ATOM 706 N N . TYR A 1 93 ? 27.644 -0.520 -38.213 1.00 83.88 93 TYR A N 1
ATOM 707 C CA . TYR A 1 93 ? 29.046 -0.091 -38.244 1.00 83.88 93 TYR A CA 1
ATOM 708 C C . TYR A 1 93 ? 30.025 -1.243 -38.495 1.00 83.88 93 TYR A C 1
ATOM 710 O O . TYR A 1 93 ? 31.078 -1.019 -39.091 1.00 83.88 93 TYR A O 1
ATOM 718 N N . ARG A 1 94 ? 29.728 -2.468 -38.038 1.00 82.12 94 ARG A N 1
ATOM 719 C CA . ARG A 1 94 ? 30.543 -3.649 -38.374 1.00 82.12 94 ARG A CA 1
ATOM 720 C C . ARG A 1 94 ? 30.478 -3.954 -39.865 1.00 82.12 94 ARG A C 1
ATOM 722 O O . ARG A 1 94 ? 31.531 -4.068 -40.479 1.00 82.12 94 ARG A O 1
ATOM 729 N N . TRP A 1 95 ? 29.276 -3.995 -40.433 1.00 82.94 95 TRP A N 1
ATOM 730 C CA . TRP A 1 95 ? 29.075 -4.235 -41.861 1.00 82.94 95 TRP A CA 1
ATOM 731 C C . TRP A 1 95 ? 29.758 -3.167 -42.725 1.00 82.94 95 TRP A C 1
ATOM 733 O O . TRP A 1 95 ? 30.503 -3.503 -43.643 1.00 82.94 95 TRP A O 1
ATOM 743 N N . LEU A 1 96 ? 29.584 -1.885 -42.376 1.00 77.62 96 LEU A N 1
ATOM 744 C CA . LEU A 1 96 ? 30.263 -0.770 -43.047 1.00 77.62 96 LEU A CA 1
ATOM 745 C C . LEU A 1 96 ? 31.785 -0.948 -43.019 1.00 77.62 96 LEU A C 1
ATOM 747 O O . LEU A 1 96 ? 32.428 -0.835 -44.055 1.00 77.62 96 LEU A O 1
ATOM 751 N N . ARG A 1 97 ? 32.364 -1.295 -41.860 1.00 78.25 97 ARG A N 1
ATOM 752 C CA . ARG A 1 97 ? 33.813 -1.520 -41.732 1.00 78.25 97 ARG A CA 1
ATOM 753 C C . ARG A 1 97 ? 34.318 -2.705 -42.554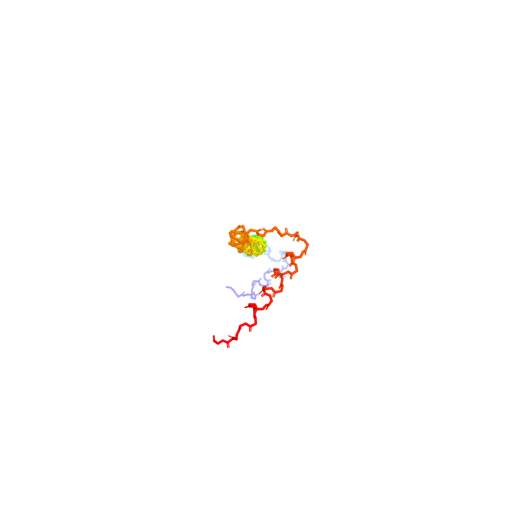 1.00 78.25 97 ARG A C 1
ATOM 755 O O . ARG A 1 97 ? 35.362 -2.583 -43.186 1.00 78.25 97 ARG A O 1
ATOM 762 N N . GLU A 1 98 ? 33.624 -3.840 -42.537 1.00 76.19 98 GLU A N 1
ATOM 763 C CA . GLU A 1 98 ? 34.012 -5.023 -43.322 1.00 76.19 98 GLU A CA 1
ATOM 764 C C . GLU A 1 98 ? 33.973 -4.729 -44.825 1.00 76.19 98 GLU A C 1
ATOM 766 O O . GLU A 1 98 ? 34.919 -5.044 -45.551 1.00 76.19 98 GLU A O 1
ATOM 771 N N . ARG A 1 99 ? 32.922 -4.044 -45.279 1.00 70.56 99 ARG A N 1
ATOM 772 C CA . ARG A 1 99 ? 32.752 -3.679 -46.684 1.00 70.56 99 ARG A CA 1
ATOM 773 C C . ARG A 1 99 ? 33.699 -2.563 -47.130 1.00 70.56 99 ARG A C 1
ATOM 775 O O . ARG A 1 99 ? 34.189 -2.609 -48.254 1.00 70.56 99 ARG A O 1
ATOM 782 N N . ASP A 1 100 ? 33.998 -1.577 -46.286 1.00 67.31 100 ASP A N 1
ATOM 783 C CA . ASP A 1 100 ? 34.983 -0.535 -46.603 1.00 67.31 100 ASP A CA 1
ATOM 784 C C . ASP A 1 100 ? 36.390 -1.130 -46.728 1.00 67.31 100 ASP A C 1
ATOM 786 O O . ASP A 1 100 ? 37.127 -0.747 -47.630 1.00 67.31 100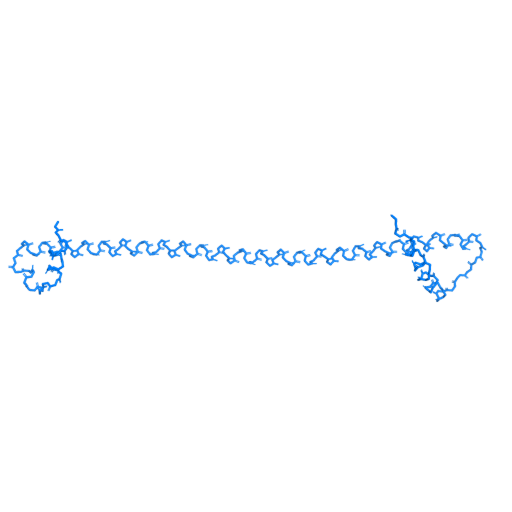 ASP A O 1
ATOM 790 N N . LEU A 1 101 ? 36.756 -2.123 -45.907 1.00 61.69 101 LEU A N 1
ATOM 791 C CA . LEU A 1 101 ? 38.014 -2.862 -46.082 1.00 61.69 101 LEU A CA 1
ATOM 792 C C . LEU A 1 101 ? 38.061 -3.599 -47.427 1.00 61.69 101 LEU A C 1
ATOM 794 O O . LEU A 1 101 ? 39.083 -3.557 -48.113 1.00 61.69 101 LEU A O 1
ATOM 798 N N . GLU A 1 102 ? 36.958 -4.228 -47.835 1.00 64.69 102 GLU A N 1
ATOM 799 C CA . GLU A 1 102 ? 36.841 -4.861 -49.152 1.00 64.69 102 GLU A CA 1
ATOM 800 C C . GLU A 1 102 ? 36.896 -3.832 -50.296 1.00 64.69 102 GLU A C 1
ATOM 802 O O . GLU A 1 102 ? 37.556 -4.051 -51.313 1.00 64.69 102 GLU A O 1
ATOM 807 N N . THR A 1 103 ? 36.256 -2.676 -50.123 1.00 65.56 103 THR A N 1
ATOM 808 C CA . THR A 1 103 ? 36.201 -1.601 -51.123 1.00 65.56 103 THR A CA 1
ATOM 809 C C . THR A 1 103 ? 37.563 -0.924 -51.284 1.00 65.56 103 THR A C 1
ATOM 811 O O . THR A 1 103 ? 38.025 -0.736 -52.410 1.00 65.56 103 THR A O 1
ATOM 814 N N . ILE A 1 104 ? 38.262 -0.651 -50.177 1.00 60.50 104 ILE A N 1
ATOM 815 C CA . ILE A 1 104 ? 39.651 -0.170 -50.159 1.00 60.50 104 ILE A CA 1
ATOM 816 C C . ILE A 1 104 ? 40.575 -1.221 -50.788 1.00 60.50 104 ILE A C 1
ATOM 818 O O . ILE A 1 104 ? 41.412 -0.877 -51.621 1.00 60.50 104 ILE A O 1
ATOM 822 N N . SER A 1 105 ? 40.389 -2.509 -50.470 1.00 58.66 105 SER A N 1
ATOM 823 C CA . SER A 1 105 ? 41.127 -3.620 -51.092 1.00 58.66 105 SER A CA 1
ATOM 824 C C . SER A 1 105 ? 40.918 -3.703 -52.608 1.00 58.66 105 SER A C 1
ATOM 826 O O . SER A 1 105 ? 41.805 -4.191 -53.309 1.00 58.66 105 SER A O 1
ATOM 828 N N . ARG A 1 106 ? 39.762 -3.270 -53.119 1.00 65.81 106 ARG A N 1
ATOM 829 C CA . ARG A 1 106 ? 39.434 -3.239 -54.553 1.00 65.81 106 ARG A CA 1
ATOM 830 C C . ARG A 1 106 ? 39.708 -1.878 -55.209 1.00 65.81 106 ARG A C 1
ATOM 832 O O . ARG A 1 106 ? 39.496 -1.742 -56.410 1.00 65.81 106 ARG A O 1
ATOM 839 N N . GLY A 1 107 ? 40.205 -0.893 -54.454 1.00 60.59 107 GLY A N 1
ATOM 840 C CA . GLY A 1 107 ? 40.571 0.438 -54.950 1.00 60.59 107 GLY A CA 1
ATOM 841 C C . GLY A 1 107 ? 39.395 1.373 -55.264 1.00 60.59 107 GLY A C 1
ATOM 842 O O . GLY A 1 107 ? 39.569 2.306 -56.044 1.00 60.59 107 GLY A O 1
ATOM 843 N N . GLY A 1 108 ? 38.206 1.133 -54.702 1.00 59.22 108 GLY A N 1
ATOM 844 C CA . GLY A 1 108 ? 37.013 1.961 -54.927 1.00 59.22 108 GLY A CA 1
ATOM 845 C C . GLY A 1 108 ? 36.876 3.133 -53.944 1.00 59.22 108 GLY A C 1
ATOM 846 O O . GLY A 1 108 ? 37.273 3.025 -52.786 1.00 59.22 108 GLY A O 1
ATOM 847 N N . VAL A 1 109 ? 36.272 4.242 -54.389 1.00 53.88 109 VAL A N 1
ATOM 848 C CA . VAL A 1 109 ? 35.829 5.371 -53.545 1.00 53.88 109 VAL A CA 1
ATOM 849 C C . VAL A 1 109 ? 34.303 5.445 -53.643 1.00 53.88 109 VAL A C 1
ATOM 851 O O . VAL A 1 109 ? 33.781 5.522 -54.753 1.00 53.88 109 VAL A O 1
ATOM 854 N N . LEU A 1 110 ? 33.592 5.389 -52.513 1.00 59.03 110 LEU A N 1
ATOM 855 C CA . LEU A 1 110 ? 32.123 5.419 -52.466 1.00 59.03 110 LEU A CA 1
ATOM 856 C C . LEU A 1 110 ? 31.599 6.807 -52.080 1.00 59.03 110 LEU A C 1
ATOM 858 O O . LEU A 1 110 ? 32.109 7.431 -51.150 1.00 59.03 110 LEU A O 1
ATOM 862 N N . ASN A 1 111 ? 30.559 7.267 -52.781 1.00 57.94 111 ASN A N 1
ATOM 863 C CA . ASN A 1 111 ? 29.793 8.461 -52.422 1.00 57.94 111 ASN A CA 1
ATOM 864 C C . ASN A 1 111 ? 28.778 8.120 -51.314 1.00 57.94 111 ASN A C 1
ATOM 866 O O . ASN A 1 111 ? 28.209 7.031 -51.305 1.00 57.94 111 ASN A O 1
ATOM 870 N N . LEU A 1 112 ? 28.549 9.051 -50.380 1.00 58.09 112 LEU A N 1
ATOM 871 C CA . LEU A 1 112 ? 27.721 8.826 -49.183 1.00 58.09 112 LEU A CA 1
ATOM 872 C C . LEU A 1 112 ? 26.219 8.638 -49.466 1.00 58.09 112 LEU A C 1
ATOM 874 O O . LEU A 1 112 ? 25.558 7.953 -48.697 1.00 58.09 112 LEU A O 1
ATOM 878 N N . GLU A 1 113 ? 25.675 9.219 -50.537 1.00 57.81 113 GLU A N 1
ATOM 879 C CA . GLU A 1 113 ? 24.226 9.174 -50.816 1.00 57.81 113 GLU A CA 1
ATOM 880 C C . GLU A 1 113 ? 23.776 7.847 -51.452 1.00 57.81 113 GLU A C 1
ATOM 882 O O . GLU A 1 113 ? 22.711 7.336 -51.114 1.00 57.81 113 GLU A O 1
ATOM 887 N N . ASP A 1 114 ? 24.608 7.235 -52.301 1.00 62.12 114 ASP A N 1
ATOM 888 C CA . ASP A 1 114 ? 24.328 5.910 -52.882 1.00 62.12 114 ASP A CA 1
ATOM 889 C C . ASP A 1 114 ? 24.448 4.791 -51.828 1.00 62.12 114 ASP A C 1
ATOM 891 O O . ASP A 1 114 ? 23.823 3.736 -51.932 1.00 62.12 114 ASP A O 1
ATOM 895 N N . LEU A 1 115 ? 25.228 5.047 -50.773 1.00 62.06 115 LEU A N 1
ATOM 896 C CA . LEU A 1 115 ? 25.533 4.101 -49.709 1.00 62.06 115 LEU A CA 1
ATOM 897 C C . LEU A 1 115 ? 24.325 3.781 -48.817 1.00 62.06 115 LEU A C 1
ATOM 899 O O . LEU A 1 115 ? 24.090 2.613 -48.507 1.00 62.06 115 LEU A O 1
ATOM 903 N N . ASP A 1 116 ? 23.556 4.792 -48.415 1.00 63.34 116 ASP A N 1
ATOM 904 C CA . ASP A 1 116 ? 22.396 4.586 -47.539 1.00 63.34 116 ASP A CA 1
ATOM 905 C C . ASP A 1 116 ? 21.278 3.803 -48.258 1.00 63.34 116 ASP A C 1
ATOM 907 O O . ASP A 1 116 ? 20.699 2.882 -47.680 1.00 63.34 116 ASP A O 1
ATOM 911 N N . ALA A 1 117 ? 21.049 4.067 -49.552 1.00 67.00 117 ALA A N 1
ATOM 912 C CA . ALA A 1 117 ? 20.073 3.327 -50.358 1.00 67.00 117 ALA A CA 1
ATOM 913 C C . ALA A 1 117 ? 20.455 1.845 -50.550 1.00 67.00 117 ALA A C 1
ATOM 915 O O . ALA A 1 117 ? 19.593 0.962 -50.559 1.00 67.00 117 ALA A O 1
ATOM 916 N N . GLU A 1 118 ? 21.751 1.555 -50.678 1.00 65.69 118 GLU A N 1
ATOM 917 C CA . GLU A 1 118 ? 22.261 0.197 -50.877 1.00 65.69 118 GLU A CA 1
ATOM 918 C C . GLU A 1 118 ? 22.280 -0.616 -49.565 1.00 65.69 118 GLU A C 1
ATOM 920 O O . GLU A 1 118 ? 22.022 -1.823 -49.578 1.00 65.69 118 GLU A O 1
ATOM 925 N N . ILE A 1 119 ? 22.493 0.044 -48.416 1.00 65.69 119 ILE A N 1
ATOM 926 C CA . ILE A 1 119 ? 22.370 -0.552 -47.071 1.00 65.69 119 ILE A CA 1
ATOM 927 C C . ILE A 1 119 ? 20.935 -1.004 -46.798 1.00 65.69 119 ILE A C 1
ATOM 929 O O . ILE A 1 119 ? 20.719 -2.136 -46.349 1.00 65.69 119 ILE A O 1
ATOM 933 N N . ASP A 1 120 ? 19.959 -0.141 -47.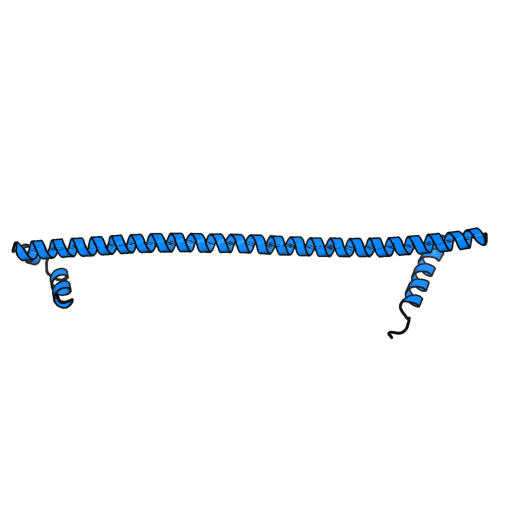075 1.00 69.19 120 ASP A N 1
ATOM 934 C CA . ASP A 1 120 ? 18.550 -0.452 -46.841 1.00 69.19 120 ASP A CA 1
ATOM 935 C C . ASP A 1 120 ? 18.064 -1.573 -47.775 1.00 69.19 120 ASP A C 1
ATOM 937 O O . ASP A 1 120 ? 17.387 -2.504 -47.329 1.00 69.19 120 ASP A O 1
ATOM 941 N N . ALA A 1 121 ? 18.495 -1.575 -49.043 1.00 71.25 121 ALA A N 1
ATOM 942 C CA . ALA A 1 121 ? 18.197 -2.649 -49.993 1.00 71.25 121 ALA A CA 1
ATOM 943 C C . ALA A 1 121 ? 18.794 -4.006 -49.567 1.00 71.25 121 ALA A C 1
ATOM 945 O O . ALA A 1 121 ? 18.105 -5.032 -49.603 1.00 71.25 121 ALA A O 1
ATOM 946 N N . ALA A 1 122 ? 20.051 -4.025 -49.110 1.00 68.75 122 ALA A N 1
ATOM 947 C CA . ALA A 1 122 ? 20.710 -5.246 -48.651 1.00 68.75 122 ALA A CA 1
ATOM 948 C C . ALA A 1 122 ? 20.054 -5.819 -47.380 1.00 68.75 122 ALA A C 1
ATOM 950 O O . ALA A 1 122 ? 19.871 -7.035 -47.274 1.00 68.75 122 ALA A O 1
ATOM 951 N N . ARG A 1 123 ? 19.643 -4.967 -46.428 1.00 65.38 123 ARG A N 1
ATOM 952 C CA . ARG A 1 123 ? 18.945 -5.416 -45.209 1.00 65.38 123 ARG A CA 1
ATOM 953 C C . ARG A 1 123 ? 17.554 -5.976 -45.506 1.00 65.38 123 ARG A C 1
ATOM 955 O O . ARG A 1 123 ? 17.225 -7.013 -44.936 1.00 65.38 123 ARG A O 1
ATOM 962 N N . CYS A 1 124 ? 16.796 -5.370 -46.424 1.00 57.66 124 CYS A N 1
ATOM 963 C CA . CYS A 1 124 ? 15.498 -5.898 -46.863 1.00 57.66 124 CYS A CA 1
ATOM 964 C C . CYS A 1 124 ? 15.625 -7.288 -47.511 1.00 57.66 124 CYS A C 1
ATOM 966 O O . CYS A 1 124 ? 14.838 -8.179 -47.209 1.00 57.66 124 CYS A O 1
ATOM 968 N N . SER A 1 125 ? 16.663 -7.523 -48.324 1.00 58.31 125 SER A N 1
ATOM 969 C CA . SER A 1 125 ? 16.881 -8.839 -48.950 1.00 58.31 125 SER A CA 1
ATOM 970 C C . SER A 1 125 ? 17.263 -9.958 -47.964 1.00 58.31 125 SER A C 1
ATOM 972 O O . SER A 1 125 ? 16.981 -11.125 -48.220 1.00 58.31 125 SER A O 1
ATOM 974 N N . ASN A 1 126 ? 17.861 -9.615 -46.814 1.00 55.16 126 ASN A N 1
ATOM 975 C CA . ASN A 1 126 ? 18.255 -10.578 -45.778 1.00 55.16 126 ASN A CA 1
ATOM 976 C C . ASN A 1 126 ? 17.129 -10.907 -44.778 1.00 55.16 126 ASN A C 1
ATOM 978 O O . ASN A 1 126 ? 17.211 -11.932 -44.102 1.00 55.16 126 ASN A O 1
ATOM 982 N N . SER A 1 127 ? 16.083 -10.077 -44.671 1.00 49.88 127 SER A N 1
ATOM 983 C CA . SER A 1 127 ? 14.896 -10.365 -43.847 1.00 49.88 127 SER A CA 1
ATOM 984 C C . SER A 1 127 ? 13.872 -11.290 -44.520 1.00 49.88 127 SER A C 1
ATOM 986 O O . SER A 1 127 ? 12.996 -11.801 -43.828 1.00 49.88 127 SER A O 1
ATOM 988 N N . ASP A 1 128 ? 14.011 -11.556 -45.824 1.00 47.06 128 ASP A N 1
ATOM 989 C CA . ASP A 1 128 ? 13.130 -12.438 -46.615 1.00 47.06 128 ASP A CA 1
ATOM 990 C C . ASP A 1 128 ? 13.643 -13.897 -46.719 1.00 47.06 128 ASP A C 1
ATOM 992 O O . ASP A 1 128 ? 13.205 -14.676 -47.569 1.00 47.06 128 ASP A O 1
ATOM 996 N N . GLY A 1 129 ? 14.574 -14.305 -45.847 1.00 45.09 129 GLY A N 1
ATOM 997 C CA . GLY A 1 129 ? 14.986 -15.708 -45.716 1.00 45.09 129 GLY A CA 1
ATOM 998 C C . GLY A 1 129 ? 13.855 -16.573 -45.135 1.00 45.09 129 GLY A C 1
ATOM 999 O O . GLY A 1 129 ? 13.192 -16.142 -44.191 1.00 45.09 129 GLY A O 1
ATOM 1000 N N . PRO A 1 130 ? 13.595 -17.784 -45.669 1.00 42.84 130 PRO A N 1
ATOM 1001 C CA . PRO A 1 130 ? 12.382 -18.531 -45.364 1.00 42.84 130 PRO A CA 1
ATOM 1002 C C . PRO A 1 130 ? 12.339 -18.921 -43.887 1.00 42.84 130 PRO A C 1
ATOM 1004 O O . PRO A 1 130 ? 13.289 -19.499 -43.360 1.00 42.84 130 PRO A O 1
ATOM 1007 N N . ALA A 1 131 ? 11.201 -18.647 -43.244 1.00 48.81 131 ALA A N 1
ATOM 1008 C CA . ALA A 1 131 ? 10.837 -19.269 -41.980 1.00 48.81 131 ALA A CA 1
ATOM 1009 C C . ALA A 1 131 ? 10.986 -20.794 -42.119 1.00 48.81 131 ALA A C 1
ATOM 1011 O O . ALA A 1 131 ? 10.345 -21.420 -42.967 1.00 48.81 131 ALA A O 1
ATOM 1012 N N . SER A 1 132 ? 11.872 -21.386 -41.327 1.00 40.97 132 SER A N 1
ATOM 1013 C CA . SER A 1 132 ? 12.021 -22.832 -41.151 1.00 40.97 132 SER A CA 1
ATOM 1014 C C . SER A 1 132 ? 12.343 -23.115 -39.697 1.00 40.97 132 SER A C 1
ATOM 1016 O O . SER A 1 132 ? 13.211 -22.403 -39.147 1.00 40.97 132 SER A O 1
#

Foldseek 3Di:
DDPVVVVVLVPDDPCVCPVDPVSVVVNVVVVVVVVVVVVVVVVVVVVVVVVVVVVVVVVVVVVVVVVVVVVVVVVVVVVVVVVVVVVVVVVVVVVVVVVVVVCVVVVHDDDPPVVVVVVVVVVVVVVPDDDD

Sequence (132 aa):
MSEVMDQAVIGMPYEMALGCEVSRRQYYSRANAVLAERDALAAKLAMLEDAAAKGDAARQQCGGMEMEIEELRAELAELRAEAEQLRKDAERYRWLRERDLETISRGGVLNLEDLDAEIDAARCSNSDGPAS

Organism: Pseudomonas aeruginosa (NCBI:txid287)

Secondary structure (DSSP, 8-state):
--HHHHHHHHSS-HHHHTSSHHHHHHHHHHHHHHHHHHHHHHHHHHHHHHHHHHHHHHHHHHHHHHHHHHHHHHHHHHHHHHHHHHHHHHHHHHHHHHHHHHHHHTT----HHHHHHHHHHHHHHHHTSPP-

Radius of gyration: 43.6 Å; chains: 1; bounding box: 80×33×106 Å